Protein AF-A0A699QSN9-F1 (afdb_monomer)

Mean predicted aligned error: 11.36 Å

Organism: Tanacetum cinerariifolium (NCBI:txid118510)

Structure (mmCIF, N/CA/C/O backbone):
data_AF-A0A699QSN9-F1
#
_entry.id   AF-A0A699QSN9-F1
#
loop_
_atom_site.group_PDB
_atom_site.id
_atom_site.type_symbol
_atom_site.label_atom_id
_atom_site.label_alt_id
_atom_site.label_comp_id
_atom_site.label_asym_id
_atom_site.label_entity_id
_atom_site.label_seq_id
_atom_site.pdbx_PDB_ins_code
_atom_site.Cartn_x
_atom_site.Cartn_y
_atom_site.Cartn_z
_atom_site.occupancy
_atom_site.B_iso_or_equiv
_atom_site.auth_seq_id
_atom_site.auth_comp_id
_atom_site.auth_asym_id
_atom_site.auth_atom_id
_atom_site.pdbx_PDB_model_num
ATOM 1 N N . MET A 1 1 ? 20.702 21.552 -74.203 1.00 46.38 1 MET A N 1
ATOM 2 C CA . MET A 1 1 ? 21.594 21.763 -73.046 1.00 46.38 1 MET A CA 1
ATOM 3 C C . MET A 1 1 ? 22.185 20.408 -72.707 1.00 46.38 1 MET A C 1
ATOM 5 O O . MET A 1 1 ? 21.515 19.587 -72.098 1.00 46.38 1 MET A O 1
ATOM 9 N N . THR A 1 2 ? 23.355 20.118 -73.265 1.00 42.03 2 THR A N 1
ATOM 10 C CA . THR A 1 2 ? 24.015 18.812 -73.174 1.00 42.03 2 THR A CA 1
ATOM 11 C C . THR A 1 2 ? 24.926 18.874 -71.957 1.00 42.03 2 THR A C 1
ATOM 13 O O . THR A 1 2 ? 25.873 19.653 -71.955 1.00 42.03 2 THR A O 1
ATOM 16 N N . ILE A 1 3 ? 24.590 18.158 -70.886 1.00 55.53 3 ILE A N 1
ATOM 17 C CA . ILE A 1 3 ? 25.423 18.142 -69.681 1.00 55.53 3 ILE A CA 1
ATOM 18 C C . ILE A 1 3 ? 26.616 17.242 -70.003 1.00 55.53 3 ILE A C 1
ATOM 20 O O . ILE A 1 3 ? 26.459 16.027 -70.1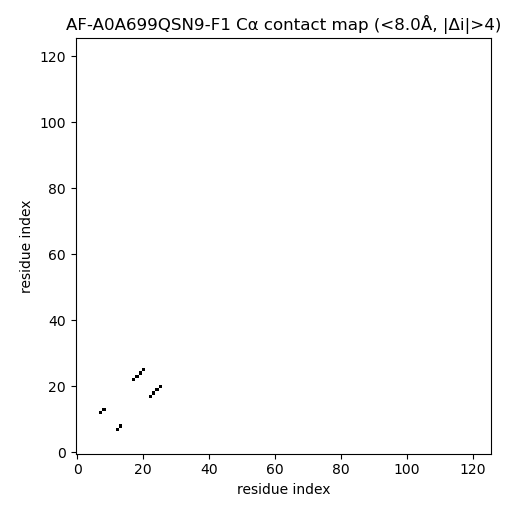15 1.00 55.53 3 ILE A O 1
ATOM 24 N N . GLU A 1 4 ? 27.783 17.843 -70.238 1.00 59.47 4 GLU A N 1
ATOM 25 C CA . GLU A 1 4 ? 29.042 17.113 -70.385 1.00 59.47 4 GLU A CA 1
ATOM 26 C C . GLU A 1 4 ? 29.222 16.201 -69.169 1.00 59.47 4 GLU A C 1
ATOM 28 O O . GLU A 1 4 ? 29.081 16.642 -68.032 1.00 59.47 4 GLU A O 1
ATOM 33 N N . THR A 1 5 ? 29.518 14.920 -69.363 1.00 62.75 5 THR A N 1
ATOM 34 C CA . THR A 1 5 ? 29.818 14.021 -68.246 1.00 62.75 5 THR A CA 1
ATOM 35 C C . THR A 1 5 ? 31.196 14.379 -67.706 1.00 62.75 5 THR A C 1
ATOM 37 O O . THR A 1 5 ? 32.216 14.015 -68.291 1.00 62.75 5 THR A O 1
ATOM 40 N N . HIS A 1 6 ? 31.222 15.160 -66.628 1.00 61.53 6 HIS A N 1
ATOM 41 C CA . HIS A 1 6 ? 32.450 15.646 -66.012 1.00 61.53 6 HIS A CA 1
ATOM 42 C C . HIS A 1 6 ? 33.319 14.457 -65.578 1.00 61.53 6 HIS A C 1
ATOM 44 O O . HIS A 1 6 ? 32.825 13.441 -65.089 1.00 61.53 6 HIS A O 1
ATOM 50 N N . ASN A 1 7 ? 34.621 14.582 -65.815 1.00 67.50 7 ASN A N 1
ATOM 51 C CA . ASN A 1 7 ? 35.611 13.522 -65.685 1.00 67.50 7 ASN A CA 1
ATOM 52 C C . ASN A 1 7 ? 35.629 12.965 -64.243 1.00 67.50 7 ASN A C 1
ATOM 54 O O . ASN A 1 7 ? 36.072 13.647 -63.316 1.00 67.50 7 ASN A O 1
ATOM 58 N N . TRP A 1 8 ? 35.158 11.729 -64.042 1.00 70.06 8 TRP A N 1
ATOM 59 C CA . TRP A 1 8 ? 35.133 11.046 -62.733 1.00 70.06 8 TRP A CA 1
ATOM 60 C C . TRP A 1 8 ? 36.534 10.866 -62.119 1.00 70.06 8 TRP A C 1
ATOM 62 O O . TRP A 1 8 ? 36.666 10.625 -60.924 1.00 70.06 8 TRP A O 1
ATOM 72 N N . ALA A 1 9 ? 37.591 11.040 -62.918 1.00 72.69 9 ALA A N 1
ATOM 73 C CA . ALA A 1 9 ? 38.982 11.082 -62.471 1.00 72.69 9 ALA A CA 1
ATOM 74 C C . ALA A 1 9 ? 39.462 12.484 -62.038 1.00 72.69 9 ALA A C 1
ATOM 76 O O . ALA A 1 9 ? 40.650 12.671 -61.781 1.00 72.69 9 ALA A O 1
ATOM 77 N N . SER A 1 10 ? 38.582 13.491 -61.989 1.00 83.88 10 SER A N 1
ATOM 78 C CA . SER A 1 10 ? 38.964 14.832 -61.542 1.00 83.88 10 SER A CA 1
ATOM 7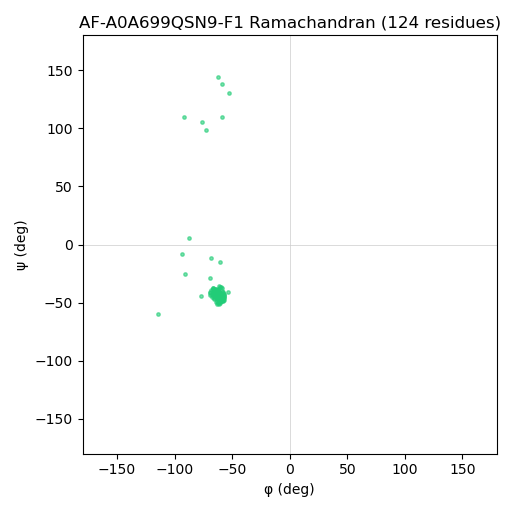9 C C . SER A 1 10 ? 39.434 14.820 -60.086 1.00 83.88 10 SER A C 1
ATOM 81 O O . SER A 1 10 ? 38.893 14.111 -59.236 1.00 83.88 10 SER A O 1
ATOM 83 N N . PHE A 1 11 ? 40.426 15.658 -59.791 1.00 86.00 11 PHE A N 1
ATOM 84 C CA . PHE A 1 11 ? 40.987 15.812 -58.449 1.00 86.00 11 PHE A CA 1
ATOM 85 C C . PHE A 1 11 ? 39.908 16.121 -57.394 1.00 86.00 11 PHE A C 1
ATOM 87 O O . PHE A 1 11 ? 39.889 15.514 -56.328 1.00 86.00 11 PHE A O 1
ATOM 94 N N . ALA A 1 12 ? 38.940 16.982 -57.729 1.00 85.75 12 ALA A N 1
ATOM 95 C CA . ALA A 1 12 ? 37.828 17.322 -56.841 1.00 85.75 12 ALA A CA 1
ATOM 96 C C . ALA A 1 12 ? 36.962 16.104 -56.462 1.00 85.75 12 ALA A C 1
ATOM 98 O O . ALA A 1 12 ? 36.514 15.997 -55.322 1.00 85.75 12 ALA A O 1
ATOM 99 N N . HIS A 1 13 ? 36.747 15.166 -57.393 1.00 85.62 13 HIS A N 1
ATOM 100 C CA . HIS A 1 13 ? 35.993 13.944 -57.115 1.00 85.62 13 HIS A CA 1
ATOM 101 C C . HIS A 1 13 ? 36.757 13.001 -56.174 1.00 85.62 13 HIS A C 1
ATOM 103 O O . HIS A 1 13 ? 36.170 12.441 -55.247 1.00 85.62 13 HIS A O 1
ATOM 109 N N . GLN A 1 14 ? 38.070 12.856 -56.379 1.00 87.75 14 GLN A N 1
ATOM 110 C CA . GLN A 1 14 ? 38.922 12.014 -55.535 1.00 87.75 14 GLN A CA 1
ATOM 111 C C . GLN A 1 14 ? 39.023 12.551 -54.102 1.00 87.75 14 GLN A C 1
ATOM 113 O O . GLN A 1 14 ? 38.861 11.776 -53.159 1.00 87.75 14 GLN A O 1
ATOM 118 N N . GLU A 1 15 ? 39.202 13.864 -53.935 1.00 92.00 15 GLU A N 1
ATOM 119 C CA . GLU A 1 15 ? 39.238 14.508 -52.615 1.00 92.00 15 GLU A CA 1
ATOM 120 C C . GLU A 1 15 ? 37.901 14.378 -51.878 1.00 92.00 15 GLU A C 1
ATOM 122 O O . GLU A 1 15 ? 37.871 14.016 -50.703 1.00 92.00 15 GLU A O 1
ATOM 127 N N . PHE A 1 16 ? 36.772 14.570 -52.569 1.00 90.94 16 PHE A N 1
ATOM 128 C CA . PHE A 1 16 ? 35.461 14.355 -51.958 1.00 90.94 16 PHE A CA 1
ATOM 129 C C . PHE A 1 16 ? 35.277 12.905 -51.495 1.00 90.94 16 PHE A C 1
ATOM 131 O O . PHE A 1 16 ? 34.854 12.651 -50.367 1.00 90.94 16 PHE A O 1
ATOM 138 N N . HIS A 1 17 ? 35.626 11.937 -52.344 1.00 90.06 17 HIS A N 1
ATOM 139 C CA . HIS A 1 17 ? 35.544 10.525 -51.987 1.00 90.06 17 HIS A CA 1
ATOM 140 C C . HIS A 1 17 ? 36.458 10.173 -50.799 1.00 90.06 17 HIS A C 1
ATOM 142 O O . HIS A 1 17 ? 36.072 9.364 -49.951 1.00 90.06 17 HIS A O 1
ATOM 148 N N . LYS A 1 18 ? 37.636 10.801 -50.704 1.00 94.19 18 LYS A N 1
ATOM 149 C CA . LYS A 1 18 ? 38.545 10.669 -49.562 1.00 94.19 18 LYS A CA 1
ATOM 150 C C . LYS A 1 18 ? 37.908 11.190 -48.272 1.00 94.19 18 LYS A C 1
ATOM 152 O O . LYS A 1 18 ? 37.828 10.427 -47.318 1.00 94.19 18 LYS A O 1
ATOM 157 N N . ILE A 1 19 ? 37.356 12.406 -48.268 1.00 95.38 19 ILE A N 1
ATOM 158 C CA . ILE A 1 19 ? 36.647 12.985 -47.107 1.00 95.38 19 ILE A CA 1
ATOM 159 C C . ILE A 1 19 ? 35.484 12.083 -46.672 1.00 95.38 19 ILE A C 1
ATOM 161 O O . ILE A 1 19 ? 35.322 11.770 -45.492 1.00 95.38 19 ILE A O 1
ATOM 165 N N . VAL A 1 20 ? 34.682 11.600 -47.625 1.00 95.69 20 VAL A N 1
ATOM 166 C CA . VAL A 1 20 ? 33.556 10.708 -47.313 1.00 95.69 20 VAL A CA 1
ATOM 167 C C . VAL A 1 20 ? 34.032 9.420 -46.637 1.00 95.69 20 VAL A C 1
ATOM 169 O O . VAL A 1 20 ? 33.423 8.972 -45.663 1.00 95.69 20 VAL A O 1
ATOM 172 N N . ARG A 1 21 ? 35.114 8.822 -47.138 1.00 95.88 21 ARG A N 1
ATOM 173 C CA . ARG A 1 21 ? 35.633 7.542 -46.648 1.00 95.88 21 ARG A CA 1
ATOM 174 C C . ARG A 1 21 ? 36.398 7.672 -45.334 1.00 95.88 21 ARG A C 1
ATOM 176 O O . ARG A 1 21 ? 36.232 6.823 -44.463 1.00 95.88 21 ARG A O 1
ATOM 183 N N . GLU A 1 22 ? 37.255 8.676 -45.224 1.00 95.81 22 GLU A N 1
ATOM 184 C CA . GLU A 1 22 ? 38.212 8.821 -44.125 1.00 95.81 22 GLU A CA 1
ATOM 185 C C . GLU A 1 22 ? 37.644 9.629 -42.955 1.00 95.81 22 GLU A C 1
ATOM 187 O O . GLU A 1 22 ? 38.052 9.400 -41.820 1.00 95.81 22 GLU A O 1
ATOM 192 N N . GLU A 1 23 ? 36.670 10.513 -43.192 1.00 95.94 23 GLU A N 1
ATOM 193 C CA . GLU A 1 23 ? 36.098 11.370 -42.146 1.00 95.94 23 GLU A CA 1
ATOM 194 C C . GLU A 1 23 ? 34.630 11.033 -41.876 1.00 95.94 23 GLU A C 1
ATOM 196 O O . GLU A 1 23 ? 34.277 10.623 -40.766 1.00 95.94 23 GLU A O 1
ATOM 201 N N . ASN A 1 24 ? 33.761 11.136 -42.888 1.00 97.44 24 ASN A N 1
ATOM 202 C CA . ASN A 1 24 ? 32.317 11.008 -42.666 1.00 97.44 24 ASN A CA 1
ATOM 203 C C . ASN A 1 24 ? 31.919 9.598 -42.215 1.00 97.44 24 ASN A C 1
ATOM 205 O O . ASN A 1 24 ? 31.128 9.451 -41.282 1.00 97.44 24 ASN A O 1
ATOM 209 N N . PHE A 1 25 ? 32.459 8.552 -42.847 1.00 97.75 25 PHE A N 1
ATOM 210 C CA . PHE A 1 25 ? 32.096 7.175 -42.509 1.00 97.75 25 PHE A CA 1
ATOM 211 C C . PHE A 1 25 ? 32.508 6.786 -41.071 1.00 97.75 25 PHE A C 1
ATOM 213 O O . PHE A 1 25 ? 31.657 6.281 -40.331 1.00 97.75 25 PHE A O 1
ATOM 220 N N . PRO A 1 26 ? 33.737 7.080 -40.596 1.00 98.06 26 PRO A N 1
ATOM 221 C CA . PRO A 1 26 ? 34.089 6.897 -39.188 1.00 98.06 26 PRO A CA 1
ATOM 222 C C . PRO A 1 26 ? 33.216 7.693 -38.213 1.00 98.06 26 PRO A C 1
ATOM 224 O O . PRO A 1 26 ? 32.835 7.149 -37.175 1.00 98.06 26 PRO A O 1
ATOM 227 N N . ILE A 1 27 ? 32.855 8.941 -38.541 1.00 97.81 27 ILE A N 1
ATOM 228 C CA . ILE A 1 27 ? 31.967 9.759 -37.698 1.00 97.81 27 ILE A CA 1
ATOM 229 C C . ILE A 1 27 ? 30.597 9.093 -37.560 1.00 97.81 27 ILE A C 1
ATOM 231 O O . ILE A 1 27 ? 30.103 8.943 -36.442 1.00 97.81 27 ILE A O 1
ATOM 235 N N . VAL A 1 28 ? 29.998 8.647 -38.668 1.00 98.12 28 VAL A N 1
ATOM 236 C CA . VAL A 1 28 ? 28.701 7.952 -38.652 1.00 98.12 28 VAL A CA 1
ATOM 237 C C . VAL A 1 28 ? 28.767 6.693 -37.788 1.00 98.12 28 VAL A C 1
ATOM 239 O O . VAL A 1 28 ? 27.901 6.498 -36.939 1.00 98.12 28 VAL A O 1
ATOM 242 N N . ASN A 1 29 ? 29.822 5.886 -37.923 1.00 97.25 29 ASN A N 1
ATOM 243 C CA . ASN A 1 29 ? 29.995 4.679 -37.109 1.00 97.25 29 ASN A CA 1
ATOM 244 C C . ASN A 1 29 ? 30.178 4.999 -35.618 1.00 97.25 29 ASN A C 1
ATOM 246 O O . ASN A 1 29 ? 29.640 4.301 -34.758 1.00 97.25 29 ASN A O 1
ATOM 250 N N . GLN A 1 30 ? 30.909 6.069 -35.287 1.00 98.19 30 GLN A N 1
ATOM 251 C CA . GLN A 1 30 ? 31.062 6.510 -33.902 1.00 98.19 30 GLN A CA 1
ATOM 252 C C . GLN A 1 30 ? 29.729 6.989 -33.315 1.00 98.19 30 GLN A C 1
ATOM 254 O O . GLN A 1 30 ? 29.419 6.685 -32.160 1.00 98.19 30 GLN A O 1
ATOM 259 N N . VAL A 1 31 ? 28.945 7.746 -34.088 1.00 98.31 31 VAL A N 1
ATOM 260 C CA . VAL A 1 31 ? 27.612 8.201 -33.680 1.00 98.31 31 VAL A CA 1
ATOM 261 C C . VAL A 1 31 ? 26.684 7.007 -33.473 1.00 98.31 31 VAL A C 1
ATOM 263 O O . VAL A 1 31 ? 26.041 6.945 -32.427 1.00 98.31 31 VAL A O 1
ATOM 266 N N . ASP A 1 32 ? 26.665 6.036 -34.388 1.00 98.50 32 ASP A N 1
ATOM 267 C CA . ASP A 1 32 ? 25.866 4.816 -34.232 1.00 98.50 32 ASP A CA 1
ATOM 268 C C . ASP A 1 32 ? 26.244 4.065 -32.948 1.00 98.50 32 ASP A C 1
ATOM 270 O O . ASP A 1 32 ? 25.381 3.808 -32.109 1.00 98.50 32 ASP A O 1
ATOM 274 N N . ALA A 1 33 ? 27.538 3.841 -32.697 1.00 98.38 33 ALA A N 1
ATOM 275 C CA . ALA A 1 33 ? 27.996 3.193 -31.468 1.00 98.38 33 ALA A CA 1
ATOM 276 C C . ALA A 1 33 ? 27.542 3.939 -30.196 1.00 98.38 33 ALA A C 1
ATOM 278 O O . ALA A 1 33 ? 27.115 3.318 -29.217 1.00 98.38 33 ALA A O 1
ATOM 279 N N . ARG A 1 34 ? 27.583 5.280 -30.203 1.00 98.44 34 ARG A N 1
ATOM 280 C CA . ARG A 1 34 ? 27.084 6.103 -29.086 1.00 98.44 34 ARG A CA 1
ATOM 281 C C . ARG A 1 34 ? 25.573 5.954 -28.903 1.00 98.44 34 ARG A C 1
ATOM 283 O O . ARG A 1 34 ? 25.120 5.828 -27.765 1.00 98.44 34 ARG A O 1
ATOM 290 N N . VAL A 1 35 ? 24.808 5.930 -29.994 1.00 98.44 35 VAL A N 1
ATOM 291 C CA . VAL A 1 35 ? 23.353 5.721 -29.969 1.00 98.44 35 VAL A CA 1
ATOM 292 C C . VAL A 1 35 ? 23.013 4.334 -29.424 1.00 98.44 35 VAL A C 1
ATOM 294 O O . VAL A 1 35 ? 22.144 4.223 -28.556 1.00 98.44 35 VAL A O 1
ATOM 297 N N . GLN A 1 36 ? 23.724 3.285 -29.846 1.00 98.44 36 GLN A N 1
ATOM 298 C CA . GLN A 1 36 ? 23.510 1.933 -29.322 1.00 98.44 36 GLN A CA 1
ATOM 299 C C . GLN A 1 36 ? 23.818 1.844 -27.821 1.00 98.44 36 GLN A C 1
ATOM 301 O O . GLN A 1 36 ? 23.038 1.261 -27.066 1.00 98.44 36 GLN A O 1
ATOM 306 N N . ASN A 1 37 ? 24.902 2.473 -27.354 1.00 98.31 37 ASN A N 1
ATOM 307 C CA . ASN A 1 37 ? 25.225 2.510 -25.926 1.00 98.31 37 ASN A CA 1
ATOM 308 C C . ASN A 1 37 ? 24.161 3.262 -25.108 1.00 98.31 37 ASN A C 1
ATOM 310 O O . ASN A 1 37 ? 23.744 2.780 -24.055 1.00 98.31 37 ASN A O 1
ATOM 314 N N . PHE A 1 38 ? 23.678 4.409 -25.600 1.00 98.38 38 PHE A N 1
ATOM 315 C CA . PHE A 1 38 ? 22.583 5.141 -24.956 1.00 98.38 38 PHE A CA 1
ATOM 316 C C . PHE A 1 38 ? 21.322 4.278 -24.852 1.00 98.38 38 PHE A C 1
ATOM 318 O O . PHE A 1 38 ? 20.740 4.165 -23.776 1.00 98.38 38 PHE A O 1
ATOM 325 N N . LYS A 1 39 ? 20.938 3.618 -25.949 1.00 98.50 39 LYS A N 1
ATOM 326 C CA . LYS A 1 39 ? 19.779 2.722 -25.994 1.00 98.50 39 LYS A CA 1
ATOM 327 C C . LYS A 1 39 ? 19.896 1.599 -24.961 1.00 98.50 39 LYS A C 1
ATOM 329 O O . LYS A 1 39 ? 18.935 1.326 -24.246 1.00 98.50 39 LYS A O 1
ATOM 334 N N . LEU A 1 40 ? 21.073 0.985 -24.837 1.00 98.31 40 LEU A N 1
ATOM 335 C CA . LEU A 1 40 ? 21.322 -0.062 -23.846 1.00 98.31 40 LEU A CA 1
ATOM 336 C C . LEU A 1 40 ? 21.180 0.455 -22.405 1.00 98.31 40 LEU A C 1
ATOM 338 O O . LEU A 1 40 ? 20.485 -0.166 -21.601 1.00 98.31 40 LEU A O 1
ATOM 342 N N . GLN A 1 41 ? 21.802 1.593 -22.082 1.00 98.56 41 GLN A N 1
ATOM 343 C CA . GLN A 1 41 ? 21.704 2.193 -20.745 1.00 98.56 41 GLN A CA 1
ATOM 344 C C . GLN A 1 41 ? 20.267 2.603 -20.416 1.00 98.56 41 GLN A C 1
ATOM 346 O O . GLN A 1 41 ? 19.776 2.319 -19.326 1.00 98.56 41 GLN A O 1
ATOM 351 N N . PHE A 1 42 ? 19.561 3.194 -21.379 1.00 98.25 42 PHE A N 1
ATOM 352 C CA . PHE A 1 42 ? 18.164 3.574 -21.223 1.00 98.25 42 PHE A CA 1
ATOM 353 C C . PHE A 1 42 ? 17.282 2.369 -20.879 1.00 98.25 42 PHE A C 1
ATOM 355 O O . PHE A 1 42 ? 16.480 2.434 -19.946 1.00 98.25 42 PHE A O 1
ATOM 362 N N . PHE A 1 43 ? 17.449 1.244 -21.580 1.00 98.44 43 PHE A N 1
ATOM 363 C CA . PHE A 1 43 ? 16.688 0.033 -21.2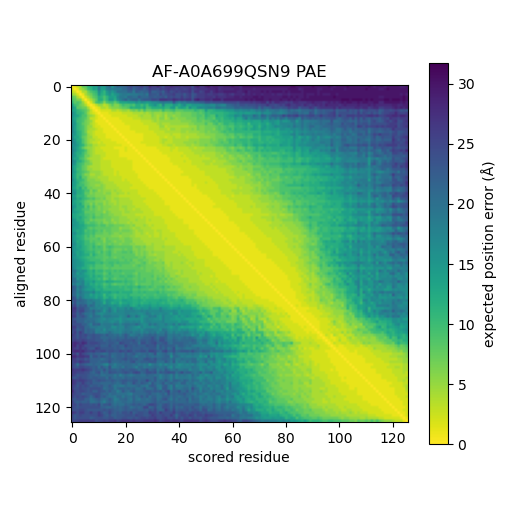72 1.00 98.44 43 PHE A CA 1
ATOM 364 C C . PHE A 1 43 ? 17.045 -0.562 -19.915 1.00 98.44 43 PHE A C 1
ATOM 366 O O . PHE A 1 43 ? 16.151 -1.030 -19.211 1.00 98.44 43 PHE A O 1
ATOM 373 N N . LYS A 1 44 ? 18.320 -0.513 -19.521 1.00 98.50 44 LYS A N 1
ATOM 374 C CA . LYS A 1 44 ? 18.760 -0.962 -18.198 1.00 98.50 44 LYS A CA 1
ATOM 375 C C . LYS A 1 44 ? 18.087 -0.158 -17.082 1.00 98.50 44 LYS A C 1
ATOM 377 O O . LYS A 1 44 ? 17.527 -0.752 -16.162 1.00 98.50 44 LYS A O 1
ATOM 382 N N . GLU A 1 45 ? 18.098 1.168 -17.183 1.00 98.56 45 GLU A N 1
ATOM 383 C CA . GLU A 1 45 ? 17.449 2.041 -16.198 1.00 98.56 45 GLU A CA 1
ATOM 384 C C . GLU A 1 45 ? 15.924 1.891 -16.220 1.00 98.56 45 GLU A C 1
ATOM 386 O O . GLU A 1 45 ? 15.298 1.823 -15.167 1.00 98.56 45 GLU A O 1
ATOM 391 N N . THR A 1 46 ? 15.318 1.734 -17.401 1.00 98.19 46 THR A N 1
ATOM 392 C CA . THR A 1 46 ? 13.874 1.479 -17.527 1.00 98.19 46 THR A CA 1
ATOM 393 C C . THR A 1 46 ? 13.481 0.166 -16.849 1.00 98.19 46 THR A C 1
ATOM 395 O O . THR A 1 46 ? 12.493 0.120 -16.120 1.00 98.19 46 THR A O 1
ATOM 398 N N . ALA A 1 47 ? 14.258 -0.904 -17.040 1.00 98.56 47 ALA A N 1
ATOM 399 C CA . ALA A 1 47 ? 13.998 -2.190 -16.400 1.00 98.56 47 ALA A CA 1
ATOM 400 C C . ALA A 1 47 ? 14.095 -2.097 -14.870 1.00 98.56 47 ALA A C 1
ATOM 402 O O . ALA A 1 47 ? 13.234 -2.632 -14.169 1.00 98.56 47 ALA A O 1
ATOM 403 N N . LYS A 1 48 ? 15.100 -1.376 -14.353 1.00 98.69 48 LYS A N 1
ATOM 404 C CA . LYS A 1 48 ? 15.234 -1.101 -12.919 1.00 98.69 48 LYS A CA 1
ATOM 405 C C . LYS A 1 48 ? 14.037 -0.305 -12.391 1.00 98.69 48 LYS A C 1
ATOM 407 O O . LYS A 1 48 ? 13.403 -0.739 -11.436 1.00 98.69 48 LYS A O 1
ATOM 412 N N . PHE A 1 49 ? 13.672 0.788 -13.062 1.00 98.50 49 PHE A N 1
ATOM 413 C CA . PHE A 1 49 ? 12.527 1.626 -12.703 1.00 98.50 49 PHE A CA 1
ATOM 414 C C . PHE A 1 49 ? 11.212 0.834 -12.653 1.00 98.50 49 PHE A C 1
ATOM 416 O O . PHE A 1 49 ? 10.458 0.945 -11.689 1.00 98.50 49 PHE A O 1
ATOM 423 N N . VAL A 1 50 ? 10.946 -0.007 -13.659 1.00 98.69 50 VAL A N 1
ATOM 424 C CA . VAL A 1 50 ? 9.756 -0.874 -13.687 1.00 98.69 50 VAL A CA 1
ATOM 425 C C . VAL A 1 50 ? 9.766 -1.863 -12.516 1.00 98.69 50 VAL A C 1
ATOM 427 O O . VAL A 1 50 ? 8.719 -2.112 -11.915 1.00 98.69 50 VAL A O 1
ATOM 430 N N . GLY A 1 51 ? 10.935 -2.408 -12.170 1.00 98.56 51 GLY A N 1
ATOM 431 C CA . GLY A 1 51 ? 11.108 -3.275 -11.005 1.00 98.56 51 GLY A CA 1
ATOM 432 C C . GLY A 1 51 ? 10.794 -2.562 -9.688 1.00 98.56 51 GLY A C 1
ATOM 433 O O . GLY A 1 51 ? 9.977 -3.051 -8.906 1.00 98.56 51 GLY A O 1
ATOM 434 N N . ASP A 1 52 ? 11.383 -1.386 -9.479 1.00 98.69 52 ASP A N 1
ATOM 435 C CA . ASP A 1 52 ? 11.188 -0.574 -8.275 1.00 98.69 52 ASP A CA 1
ATOM 436 C C . ASP A 1 52 ? 9.718 -0.145 -8.128 1.00 98.69 52 ASP A C 1
ATOM 438 O O . ASP A 1 52 ? 9.122 -0.300 -7.060 1.00 98.69 52 ASP A O 1
ATOM 442 N N . PHE A 1 53 ? 9.086 0.302 -9.218 1.00 98.50 53 PHE A N 1
ATOM 443 C CA . PHE A 1 53 ? 7.674 0.692 -9.217 1.00 98.50 53 PHE A CA 1
ATOM 444 C C . PHE A 1 53 ? 6.745 -0.483 -8.887 1.00 98.50 53 PHE A C 1
ATOM 446 O O . PHE A 1 53 ? 5.782 -0.327 -8.136 1.00 98.50 53 PHE A O 1
ATOM 453 N N . LYS A 1 54 ? 7.041 -1.684 -9.400 1.00 98.62 54 LYS A N 1
ATOM 454 C CA . LYS A 1 54 ? 6.278 -2.894 -9.070 1.00 98.62 54 LYS A CA 1
ATOM 455 C C . LYS A 1 54 ? 6.382 -3.236 -7.582 1.00 98.62 54 LYS A C 1
ATOM 457 O O . LYS A 1 54 ? 5.372 -3.585 -6.970 1.00 98.62 54 LYS A O 1
ATOM 462 N N . SER A 1 55 ? 7.574 -3.123 -6.998 1.00 98.56 55 SER A N 1
ATOM 463 C CA . SER A 1 55 ? 7.768 -3.315 -5.555 1.00 98.56 55 SER A CA 1
ATOM 464 C C . SER A 1 55 ? 6.980 -2.289 -4.742 1.00 98.56 55 SER A C 1
ATOM 466 O O . SER A 1 55 ? 6.256 -2.677 -3.826 1.00 98.56 55 SER A O 1
ATOM 468 N N . LEU A 1 56 ? 7.026 -1.011 -5.131 1.00 98.69 56 LEU A N 1
ATOM 469 C CA . LEU A 1 56 ? 6.270 0.057 -4.476 1.00 98.69 56 LEU A CA 1
ATOM 470 C C . LEU A 1 56 ? 4.752 -0.174 -4.550 1.00 98.69 56 LEU A C 1
ATOM 472 O O . LEU A 1 56 ? 4.046 0.004 -3.559 1.00 98.69 56 LEU A O 1
ATOM 476 N N . ALA A 1 57 ? 4.239 -0.619 -5.699 1.00 98.50 57 ALA A N 1
ATOM 477 C CA . ALA A 1 57 ? 2.824 -0.949 -5.851 1.00 98.50 57 ALA A CA 1
ATOM 478 C C . ALA A 1 57 ? 2.396 -2.084 -4.902 1.00 98.50 57 ALA A C 1
ATOM 480 O O . ALA A 1 57 ? 1.346 -1.994 -4.263 1.00 98.50 57 ALA A O 1
ATOM 481 N N . ASN A 1 58 ? 3.221 -3.125 -4.753 1.00 98.25 58 ASN A N 1
ATOM 482 C CA . ASN A 1 58 ? 2.949 -4.219 -3.818 1.00 98.25 58 ASN A CA 1
ATOM 483 C C . ASN A 1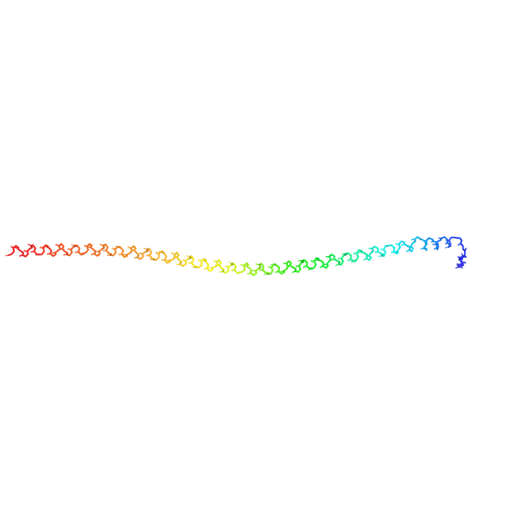 58 ? 2.968 -3.745 -2.357 1.00 98.25 58 ASN A C 1
ATOM 485 O O . ASN A 1 58 ? 2.109 -4.140 -1.567 1.00 98.25 58 ASN A O 1
ATOM 489 N N . GLU A 1 59 ? 3.918 -2.880 -1.998 1.00 98.69 59 GLU A N 1
ATOM 490 C CA . GLU A 1 59 ? 3.999 -2.283 -0.663 1.00 98.69 59 GLU A CA 1
ATOM 491 C C . GLU A 1 59 ? 2.776 -1.411 -0.350 1.00 98.69 59 GLU A C 1
ATOM 493 O O . GLU A 1 59 ? 2.212 -1.507 0.745 1.00 98.69 59 GLU A O 1
ATOM 498 N N . ALA A 1 60 ? 2.312 -0.614 -1.315 1.00 98.62 60 ALA A N 1
ATOM 499 C CA . ALA A 1 60 ? 1.105 0.193 -1.176 1.00 98.62 60 ALA A CA 1
ATOM 500 C C . ALA A 1 60 ? -0.140 -0.684 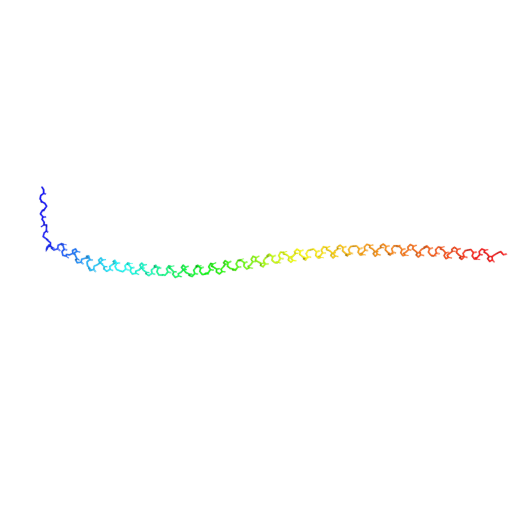-0.955 1.00 98.62 60 ALA A C 1
ATOM 502 O O . ALA A 1 60 ? -0.941 -0.404 -0.061 1.00 98.62 60 ALA A O 1
ATOM 503 N N . VAL A 1 61 ? -0.279 -1.786 -1.701 1.00 98.56 61 VAL A N 1
ATOM 504 C CA . VAL A 1 61 ? -1.378 -2.752 -1.520 1.00 98.56 61 VAL A CA 1
ATOM 505 C C . VAL A 1 61 ? -1.326 -3.402 -0.133 1.00 98.56 61 VAL A C 1
ATOM 507 O O . VAL A 1 61 ? -2.348 -3.471 0.554 1.00 98.56 61 VAL A O 1
ATOM 510 N N . ALA A 1 62 ? -0.147 -3.838 0.316 1.00 98.56 62 ALA A N 1
ATOM 511 C CA . ALA A 1 62 ? 0.023 -4.416 1.647 1.00 98.56 62 ALA A CA 1
ATOM 512 C C . ALA A 1 62 ? -0.281 -3.398 2.761 1.00 98.56 62 ALA A C 1
ATOM 514 O O . ALA A 1 62 ? -0.915 -3.735 3.763 1.00 98.56 62 ALA A O 1
ATOM 515 N N . SER A 1 63 ? 0.130 -2.143 2.580 1.00 98.62 63 SER A N 1
ATOM 516 C CA . SER A 1 63 ? -0.140 -1.056 3.525 1.00 98.62 63 SER A CA 1
ATOM 517 C C . SER A 1 63 ? -1.627 -0.716 3.597 1.00 98.62 63 SER A C 1
ATOM 519 O O . SER A 1 63 ? -2.157 -0.536 4.691 1.00 98.62 63 SER A O 1
ATOM 521 N N . LEU A 1 64 ? -2.334 -0.726 2.462 1.00 98.62 64 LEU A N 1
ATOM 522 C CA . LEU A 1 64 ? -3.786 -0.551 2.424 1.00 98.62 64 LEU A CA 1
ATOM 523 C C . LEU A 1 64 ? -4.512 -1.645 3.220 1.00 98.62 64 LEU A C 1
ATOM 525 O O . LEU A 1 64 ? -5.454 -1.350 3.953 1.00 98.62 64 LEU A O 1
ATOM 529 N N . ALA A 1 65 ? -4.069 -2.901 3.112 1.00 98.44 65 ALA A N 1
ATOM 530 C CA . ALA A 1 65 ? -4.636 -3.997 3.897 1.00 98.44 65 ALA A CA 1
ATOM 531 C C . ALA A 1 65 ? -4.416 -3.796 5.409 1.00 98.44 65 ALA A C 1
ATOM 533 O O . ALA A 1 65 ? -5.345 -3.991 6.192 1.00 98.44 65 ALA A O 1
ATOM 534 N N . LYS A 1 66 ? -3.221 -3.343 5.817 1.00 98.56 66 LYS A N 1
ATOM 535 C CA . LYS A 1 66 ? -2.923 -3.006 7.221 1.00 98.56 66 LYS A CA 1
ATOM 536 C C . LYS A 1 66 ? -3.800 -1.866 7.737 1.00 98.56 66 LYS A C 1
ATOM 538 O O . LYS A 1 66 ? -4.314 -1.968 8.845 1.00 98.56 66 LYS A O 1
ATOM 543 N N . TYR A 1 67 ? -3.998 -0.815 6.938 1.00 98.50 67 TYR A N 1
ATOM 544 C CA . TYR A 1 67 ? -4.857 0.309 7.314 1.00 98.50 67 TYR A CA 1
ATOM 545 C C . TYR A 1 67 ? -6.303 -0.141 7.549 1.00 98.50 67 TYR A C 1
ATOM 547 O O . TYR A 1 67 ? -6.872 0.164 8.590 1.00 98.50 67 TYR A O 1
ATOM 555 N N . LYS A 1 68 ? -6.863 -0.953 6.642 1.00 98.44 68 LYS A N 1
ATOM 556 C CA . LYS A 1 68 ? -8.217 -1.514 6.800 1.00 98.44 68 LYS A CA 1
ATOM 557 C C . LYS A 1 68 ? -8.351 -2.396 8.043 1.00 98.44 68 LYS A C 1
ATOM 559 O O . LYS A 1 68 ? -9.360 -2.338 8.734 1.00 98.44 68 LYS A O 1
ATOM 564 N N . ALA A 1 69 ? -7.340 -3.214 8.340 1.00 98.50 69 ALA A N 1
ATOM 565 C CA . ALA A 1 69 ? -7.339 -4.030 9.554 1.00 98.50 69 ALA A CA 1
ATOM 566 C C . ALA A 1 69 ? -7.303 -3.163 10.824 1.00 98.50 69 ALA A C 1
ATOM 568 O O . ALA A 1 69 ? -8.007 -3.451 11.788 1.00 98.50 69 ALA A O 1
ATOM 569 N N . LEU A 1 70 ? -6.512 -2.086 10.808 1.00 98.62 70 LEU A N 1
ATOM 570 C CA . LEU A 1 70 ? -6.433 -1.139 11.915 1.00 98.62 70 LEU A CA 1
ATOM 571 C C . LEU A 1 70 ? -7.750 -0.376 12.115 1.00 98.62 70 LEU A C 1
ATOM 573 O O . LEU A 1 70 ? -8.172 -0.195 13.251 1.00 98.62 70 LEU A O 1
ATOM 577 N N . GLU A 1 71 ? -8.413 0.032 11.034 1.00 98.56 71 GLU A N 1
ATOM 578 C CA . GLU A 1 71 ? -9.724 0.688 11.076 1.00 98.56 71 GLU A CA 1
ATOM 579 C C . GLU A 1 71 ? -10.776 -0.196 11.768 1.00 98.56 71 GLU A C 1
ATOM 581 O O . GLU A 1 71 ? -11.441 0.254 12.701 1.00 98.56 71 GLU A O 1
ATOM 586 N N . LEU A 1 72 ? -10.847 -1.481 11.395 1.00 98.44 72 LEU A N 1
ATOM 587 C CA . LEU A 1 72 ? -11.748 -2.451 12.031 1.00 98.44 72 LEU A CA 1
ATOM 588 C C . LEU A 1 72 ? -11.431 -2.668 13.517 1.00 98.44 72 LEU A C 1
ATOM 590 O O . LEU A 1 72 ? -12.340 -2.801 14.337 1.00 98.44 72 LEU A O 1
ATOM 594 N N . GLU A 1 73 ? -10.149 -2.704 13.883 1.00 98.50 73 GLU A N 1
ATOM 595 C CA . GLU A 1 73 ? -9.744 -2.858 15.280 1.00 98.50 73 GLU A CA 1
ATOM 596 C C . GLU A 1 73 ? -10.104 -1.621 16.112 1.00 98.50 73 GLU A C 1
ATOM 598 O O . GLU A 1 73 ? -10.595 -1.757 17.233 1.00 98.50 73 GLU A O 1
ATOM 603 N N . ILE A 1 74 ? -9.940 -0.417 15.556 1.00 97.88 74 ILE A N 1
ATOM 604 C CA . ILE A 1 74 ? -10.370 0.829 16.202 1.00 97.88 74 ILE A CA 1
ATOM 605 C C . ILE A 1 74 ? -11.886 0.822 16.417 1.00 97.88 74 ILE A C 1
ATOM 607 O O . ILE A 1 74 ? -12.339 1.120 17.521 1.00 97.88 74 ILE A O 1
ATOM 611 N N . GLU A 1 75 ? -12.680 0.437 15.416 1.00 98.12 75 GLU A N 1
ATOM 612 C CA . GLU A 1 75 ? -14.138 0.337 15.551 1.00 98.12 75 GLU A CA 1
ATOM 613 C C . GLU A 1 75 ? -14.538 -0.659 16.656 1.00 98.12 75 GLU A C 1
ATOM 615 O O . GLU A 1 75 ? -15.380 -0.358 17.512 1.00 98.12 75 GLU A O 1
ATOM 620 N N . ARG A 1 76 ? -13.882 -1.827 16.695 1.00 98.00 76 ARG A N 1
ATOM 621 C CA . ARG A 1 76 ? -14.094 -2.846 17.732 1.00 98.00 76 ARG A CA 1
ATOM 622 C C . ARG A 1 76 ? -13.775 -2.309 19.127 1.00 98.00 76 ARG A C 1
ATOM 624 O O . ARG A 1 76 ? -14.552 -2.539 20.058 1.00 98.00 76 ARG A O 1
ATOM 631 N N . LEU A 1 77 ? -12.655 -1.601 19.276 1.00 97.81 77 LEU A N 1
ATOM 632 C CA . LEU A 1 77 ? -12.235 -1.002 20.542 1.00 97.81 77 LEU A CA 1
ATOM 633 C C . LEU A 1 77 ? -13.196 0.101 20.988 1.00 97.81 77 LEU A C 1
ATOM 635 O O . LEU A 1 77 ? -13.605 0.103 22.146 1.00 97.81 77 LEU A O 1
ATOM 639 N N . LEU A 1 78 ? -13.628 0.979 20.081 1.00 96.94 78 LEU A N 1
ATOM 640 C CA . LEU A 1 78 ? -14.616 2.016 20.385 1.00 96.94 78 LEU A CA 1
ATOM 641 C C . LEU A 1 78 ? -15.929 1.406 20.883 1.00 96.94 78 LEU A C 1
ATOM 643 O O . LEU A 1 78 ? -16.456 1.832 21.910 1.00 96.94 78 LEU A O 1
ATOM 647 N N . LYS A 1 79 ? -16.430 0.357 20.220 1.00 96.19 79 LYS A N 1
ATOM 648 C CA . LYS A 1 79 ? -17.639 -0.350 20.661 1.00 96.19 79 LYS A CA 1
ATOM 649 C C . LYS A 1 79 ? -17.473 -0.974 22.050 1.00 96.19 79 LYS A C 1
ATOM 651 O O . LYS A 1 79 ? -18.406 -0.925 22.856 1.00 96.19 79 LYS A O 1
ATOM 656 N N . ALA A 1 80 ? -16.309 -1.557 22.335 1.00 96.00 80 ALA A N 1
ATOM 657 C CA . ALA A 1 80 ? -16.010 -2.148 23.637 1.00 96.00 80 ALA A CA 1
ATOM 658 C C . ALA A 1 80 ? -15.955 -1.088 24.748 1.00 96.00 80 ALA A C 1
ATOM 660 O O . ALA A 1 80 ? -16.595 -1.273 25.780 1.00 96.00 80 ALA A O 1
ATOM 661 N N . VAL A 1 81 ? -15.271 0.036 24.508 1.00 94.88 81 VAL A N 1
ATOM 662 C CA . VAL A 1 81 ? -15.177 1.160 25.454 1.00 94.88 81 VAL A CA 1
ATOM 663 C C . VAL A 1 81 ? -16.559 1.737 25.750 1.00 94.88 81 VAL A C 1
ATOM 665 O O . VAL A 1 81 ? -16.949 1.804 26.910 1.00 94.88 81 VAL A O 1
ATOM 668 N N . VAL A 1 82 ? -17.355 2.039 24.717 1.00 94.56 82 VAL A N 1
ATOM 669 C CA . VAL A 1 82 ? -18.727 2.547 24.896 1.00 94.56 82 VAL A CA 1
ATOM 670 C C . VAL A 1 82 ? -19.582 1.567 25.706 1.00 94.56 82 VAL A C 1
ATOM 672 O O . VAL A 1 82 ? -20.331 1.977 26.590 1.00 94.56 82 VAL A O 1
ATOM 675 N N . SER A 1 83 ? -19.458 0.262 25.448 1.00 94.75 83 SER A N 1
ATOM 676 C CA . SER A 1 83 ? -20.201 -0.758 26.202 1.00 94.75 83 SER A CA 1
ATOM 677 C C . SER A 1 83 ? -19.768 -0.821 27.671 1.00 94.75 83 SER A C 1
ATOM 679 O O . SER A 1 83 ? -20.613 -0.970 28.554 1.00 94.75 83 SER A O 1
ATOM 681 N N . GLN A 1 84 ? -18.468 -0.692 27.941 1.00 93.88 84 GLN A N 1
ATOM 682 C CA . GLN A 1 84 ? -17.919 -0.678 29.295 1.00 93.88 84 GLN A CA 1
ATOM 683 C C . GLN A 1 84 ? -18.369 0.562 30.078 1.00 93.88 84 GLN A C 1
ATOM 685 O O . GLN A 1 84 ? -18.759 0.436 31.240 1.00 93.88 84 GLN A O 1
ATOM 690 N N . ASP A 1 85 ? -18.385 1.732 29.439 1.00 92.56 85 ASP A N 1
ATOM 691 C CA . ASP A 1 85 ? -18.858 2.977 30.048 1.00 92.56 85 ASP A CA 1
ATOM 692 C C . ASP A 1 85 ? -20.348 2.896 30.399 1.00 92.56 85 ASP A C 1
ATOM 694 O O . ASP A 1 85 ? -20.741 3.224 31.521 1.00 92.56 85 ASP A O 1
ATOM 698 N N . ILE A 1 86 ? -21.177 2.374 29.484 1.00 91.38 86 ILE A N 1
ATOM 699 C CA . ILE A 1 86 ? -22.607 2.141 29.741 1.00 91.38 86 ILE A CA 1
ATOM 700 C C . ILE A 1 86 ? -22.788 1.195 30.934 1.00 91.38 86 ILE A C 1
ATOM 702 O O . ILE A 1 86 ? -23.574 1.488 31.838 1.00 91.38 86 ILE A O 1
ATOM 706 N N . LEU A 1 87 ? -22.049 0.081 30.970 1.00 91.75 87 LEU A N 1
ATOM 707 C CA . LEU A 1 87 ? -22.138 -0.893 32.058 1.00 91.75 87 LEU A CA 1
ATOM 708 C C . LEU A 1 87 ? -21.743 -0.276 33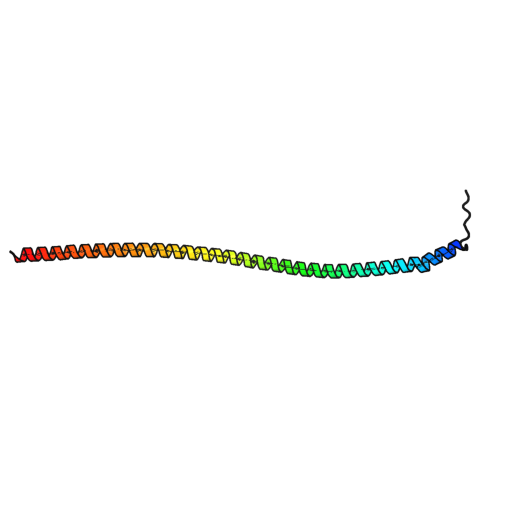.409 1.00 91.75 87 LEU A C 1
ATOM 710 O O . LEU A 1 87 ? -22.415 -0.518 34.411 1.00 91.75 87 LEU A O 1
ATOM 714 N N . SER A 1 88 ? -20.699 0.555 33.429 1.00 93.62 88 SER A N 1
ATOM 715 C CA . SER A 1 88 ? -20.240 1.275 34.622 1.00 93.62 88 SER A CA 1
ATOM 716 C C . SER A 1 88 ? -21.305 2.240 35.155 1.00 93.62 88 SER A C 1
ATOM 718 O O . SER A 1 88 ? -21.620 2.223 36.347 1.00 93.62 88 SER A O 1
ATOM 720 N N . VAL A 1 89 ? -21.927 3.037 34.278 1.00 93.31 89 VAL A N 1
ATOM 721 C CA . VAL A 1 89 ? -22.993 3.980 34.658 1.00 93.31 89 VAL A CA 1
ATOM 722 C C . VAL A 1 89 ? -24.209 3.247 35.228 1.00 93.31 89 VAL A C 1
ATOM 724 O O . VAL A 1 89 ? -24.701 3.623 36.293 1.00 93.31 89 VAL A O 1
ATOM 727 N N . VAL A 1 90 ? -24.669 2.182 34.562 1.00 90.19 90 VAL A N 1
ATOM 728 C CA . VAL A 1 90 ? -25.819 1.380 35.015 1.00 90.19 90 VAL A CA 1
ATOM 729 C C . VAL A 1 90 ? -25.536 0.728 36.368 1.00 90.19 90 VAL A C 1
ATOM 731 O O . VAL A 1 90 ? -26.373 0.791 37.269 1.00 90.19 90 VAL A O 1
ATOM 734 N N . HIS A 1 91 ? -24.348 0.142 36.536 1.00 90.44 91 HIS A N 1
ATOM 735 C CA . HIS A 1 91 ? -23.939 -0.456 37.802 1.00 90.44 91 HIS A CA 1
ATOM 736 C C . HIS A 1 91 ? -23.936 0.580 38.933 1.00 90.44 91 HIS A C 1
ATOM 738 O O . HIS A 1 91 ? -24.538 0.352 39.981 1.00 90.44 91 HIS A O 1
ATOM 744 N N . ASN A 1 92 ? -23.322 1.745 38.713 1.00 91.88 92 ASN A N 1
ATOM 745 C CA . ASN A 1 92 ? -23.250 2.800 39.723 1.00 91.88 92 ASN A CA 1
ATOM 746 C C . ASN A 1 92 ? -24.639 3.325 40.116 1.00 91.88 92 ASN A C 1
ATOM 748 O O . ASN A 1 92 ? -24.902 3.493 41.305 1.00 91.88 92 ASN A O 1
ATOM 752 N N . ALA A 1 93 ? -25.545 3.518 39.153 1.00 91.62 93 ALA A N 1
ATOM 753 C CA . ALA A 1 93 ? -26.926 3.912 39.436 1.00 91.62 93 ALA A CA 1
ATOM 754 C C . ALA A 1 93 ? -27.660 2.853 40.281 1.00 91.62 93 ALA A C 1
ATOM 756 O O . ALA A 1 93 ? -28.252 3.181 41.308 1.00 91.62 93 ALA A O 1
ATOM 757 N N . SER A 1 94 ? -27.538 1.571 39.920 1.00 90.69 94 SER A N 1
ATOM 758 C CA . SER A 1 94 ? -28.147 0.467 40.673 1.00 90.69 94 SER A CA 1
ATOM 759 C C . SER A 1 94 ? -27.610 0.353 42.104 1.00 90.69 94 SER A C 1
ATOM 761 O O . SER A 1 94 ? -28.371 0.038 43.023 1.00 90.69 94 SER A O 1
ATOM 763 N N . VAL A 1 95 ? -26.310 0.581 42.314 1.00 91.75 95 VAL A N 1
ATOM 764 C CA . VAL A 1 95 ? -25.691 0.565 43.650 1.00 91.75 95 VAL A CA 1
ATOM 765 C C . VAL A 1 95 ? -26.239 1.704 44.510 1.00 91.75 95 VAL A C 1
ATOM 767 O O . VAL A 1 95 ? -26.601 1.473 45.667 1.00 91.75 95 VAL A O 1
ATOM 770 N N . VAL A 1 96 ? -26.357 2.910 43.944 1.00 91.94 96 VAL A N 1
ATOM 771 C CA . VAL A 1 96 ? -26.950 4.067 44.632 1.00 91.94 96 VAL A CA 1
ATOM 772 C C . VAL A 1 96 ? -28.402 3.780 45.019 1.00 91.94 96 VAL A C 1
ATOM 774 O O . VAL A 1 96 ? -28.757 3.934 46.189 1.00 91.94 96 VAL A O 1
ATOM 777 N N . ASP A 1 97 ? -29.221 3.284 44.091 1.00 90.56 97 ASP A N 1
ATOM 778 C CA . ASP A 1 97 ? -30.629 2.969 44.358 1.00 90.56 97 ASP A CA 1
ATOM 779 C C . ASP A 1 97 ? -30.786 1.887 45.435 1.00 90.56 97 ASP A C 1
ATOM 781 O O . ASP A 1 97 ? -31.607 2.017 46.348 1.00 90.56 97 ASP A O 1
ATOM 785 N N . THR A 1 98 ? -29.947 0.848 45.394 1.00 93.81 98 THR A N 1
ATOM 786 C CA . THR A 1 98 ? -29.947 -0.222 46.404 1.00 93.81 98 THR A CA 1
ATOM 787 C C . THR A 1 98 ? -29.601 0.321 47.791 1.00 93.81 98 THR A C 1
ATOM 789 O O . THR A 1 98 ? -30.278 -0.004 48.767 1.00 93.81 98 THR A O 1
ATOM 792 N N . SER A 1 99 ? -28.595 1.194 47.888 1.00 94.25 99 SER A N 1
ATOM 793 C CA . SER A 1 99 ? -28.209 1.841 49.148 1.00 94.25 99 SER A CA 1
ATOM 794 C C . SER A 1 99 ? -29.331 2.726 49.711 1.00 94.25 99 SER A C 1
ATOM 796 O O . SER A 1 99 ? -29.626 2.694 50.914 1.00 94.25 99 SER A O 1
ATOM 798 N N . VAL A 1 100 ? -30.026 3.471 48.843 1.00 95.31 100 VAL A N 1
ATOM 799 C CA . VAL A 1 100 ? -31.190 4.282 49.229 1.00 95.31 100 VAL A CA 1
ATOM 800 C C . VAL A 1 100 ? -32.314 3.399 49.773 1.00 95.31 100 VAL A C 1
ATOM 802 O O . VAL A 1 100 ? -32.910 3.727 50.805 1.00 95.31 100 VAL A O 1
ATOM 805 N N . LEU A 1 101 ? -32.605 2.275 49.113 1.00 94.06 101 LEU A N 1
ATOM 806 C CA . LEU A 1 101 ? -33.627 1.327 49.558 1.00 94.06 101 LEU A CA 1
ATOM 807 C C . LEU A 1 101 ? -33.261 0.667 50.892 1.00 94.06 101 LEU A C 1
ATOM 809 O O . LEU A 1 101 ? -34.110 0.621 51.781 1.00 94.06 101 LEU A O 1
ATOM 813 N N . GLN A 1 102 ? -32.008 0.242 51.077 1.00 95.38 102 GLN A N 1
ATOM 814 C CA . GLN A 1 102 ? -31.520 -0.298 52.352 1.00 95.38 102 GLN A CA 1
ATOM 815 C C . GLN A 1 102 ? -31.681 0.713 53.492 1.00 95.38 102 GLN A C 1
ATOM 817 O O . GLN A 1 102 ? -32.217 0.385 54.547 1.00 95.38 102 GLN A O 1
ATOM 822 N N . THR A 1 103 ? -31.316 1.975 53.259 1.00 95.75 103 THR A N 1
ATOM 823 C CA . THR A 1 103 ? -31.455 3.035 54.268 1.00 95.75 103 THR A CA 1
ATOM 824 C C . THR A 1 103 ? -32.925 3.284 54.640 1.00 95.75 103 THR A C 1
ATOM 826 O O . THR A 1 103 ? -33.255 3.508 55.807 1.00 95.75 103 THR A O 1
ATOM 829 N N . LYS A 1 104 ? -33.840 3.251 53.659 1.00 96.06 104 LYS A N 1
ATOM 830 C CA . LYS A 1 104 ? -35.291 3.361 53.908 1.00 96.06 104 LYS A CA 1
ATOM 831 C C . LYS A 1 104 ? -35.841 2.152 54.669 1.00 96.06 104 LYS A C 1
ATOM 833 O O . LYS A 1 104 ? -36.720 2.324 55.517 1.00 96.06 104 LYS A O 1
ATOM 838 N N . LEU A 1 105 ? -35.334 0.957 54.373 1.00 95.88 105 LEU A N 1
ATOM 839 C CA . LEU A 1 105 ? -35.715 -0.274 55.053 1.00 95.88 105 LEU A CA 1
ATOM 840 C C . LEU A 1 105 ? -35.308 -0.234 56.532 1.00 95.88 105 LEU A C 1
ATOM 842 O O . LEU A 1 105 ? -36.171 -0.432 57.385 1.00 95.88 105 LEU A O 1
ATOM 846 N N . GLU A 1 106 ? -34.057 0.120 56.842 1.00 97.19 106 GLU A N 1
ATOM 847 C CA . GLU A 1 106 ? -33.579 0.229 58.230 1.00 97.19 106 GLU A CA 1
ATOM 848 C C . GLU A 1 106 ? -34.366 1.274 59.032 1.00 97.19 106 GLU A C 1
ATOM 850 O O . GLU A 1 106 ? -34.834 0.986 60.132 1.00 97.19 106 GLU A O 1
ATOM 855 N N . ARG A 1 107 ? -34.650 2.451 58.450 1.00 96.62 107 ARG A N 1
ATOM 856 C CA . ARG A 1 107 ? -35.522 3.452 59.099 1.00 96.62 107 ARG A CA 1
ATOM 857 C C . ARG A 1 107 ? -36.926 2.924 59.395 1.00 96.62 107 ARG A C 1
ATOM 859 O O . ARG A 1 107 ? -37.535 3.303 60.392 1.00 96.62 107 ARG A O 1
ATOM 866 N N . THR A 1 108 ? -37.486 2.111 58.502 1.00 97.00 108 THR A N 1
ATOM 867 C CA . THR A 1 108 ? -38.817 1.519 58.703 1.00 97.00 108 THR A CA 1
ATOM 868 C C . THR A 1 108 ? -38.783 0.485 59.822 1.00 97.00 108 THR A C 1
ATOM 870 O O . THR A 1 108 ? -39.657 0.500 60.687 1.00 97.00 108 THR A O 1
ATOM 873 N N . LYS A 1 109 ? -37.754 -0.367 59.838 1.00 97.06 109 LYS A N 1
ATOM 874 C CA . LYS A 1 109 ? -37.526 -1.365 60.885 1.00 97.06 109 LYS A CA 1
ATOM 875 C C . LYS A 1 109 ? -37.391 -0.714 62.265 1.00 97.06 109 LYS A C 1
ATOM 877 O O . LYS A 1 109 ? -38.135 -1.084 63.167 1.00 97.06 109 LYS A O 1
ATOM 882 N N . GLU A 1 110 ? -36.566 0.324 62.394 1.00 97.50 110 GLU A N 1
ATOM 883 C CA . GLU A 1 110 ? -36.406 1.096 63.637 1.00 97.50 110 GLU A CA 1
ATOM 884 C C . GLU A 1 110 ? -37.745 1.678 64.131 1.00 97.50 110 GLU A C 1
ATOM 886 O O . GLU A 1 110 ? -38.079 1.620 65.316 1.00 97.50 110 GLU A O 1
ATOM 891 N N . ARG A 1 111 ? -38.572 2.221 63.224 1.00 96.81 111 ARG A N 1
ATOM 892 C CA . ARG A 1 111 ? -39.914 2.720 63.578 1.00 96.81 111 ARG A CA 1
ATOM 893 C C . ARG A 1 111 ? -40.831 1.612 64.090 1.00 96.81 111 ARG A C 1
ATOM 895 O O . ARG A 1 111 ? -41.602 1.860 65.016 1.00 96.81 111 ARG A O 1
ATOM 902 N N . PHE A 1 112 ? -40.770 0.421 63.495 1.00 96.81 112 PHE A N 1
ATOM 903 C CA . PHE A 1 112 ? -41.541 -0.732 63.957 1.00 96.81 112 PHE A CA 1
ATOM 904 C C . PHE A 1 112 ? -41.087 -1.199 65.339 1.00 96.81 112 PHE A C 1
ATOM 906 O O . PHE A 1 112 ? -41.935 -1.363 66.212 1.00 96.81 112 PHE A O 1
ATOM 913 N N . GLU A 1 113 ? -39.781 -1.338 65.561 1.00 97.12 113 GLU A N 1
ATOM 914 C CA . GLU A 1 113 ? -39.208 -1.707 66.863 1.00 97.12 113 GLU A CA 1
ATOM 915 C C . GLU A 1 113 ? -39.643 -0.720 67.957 1.00 97.12 113 GLU A C 1
ATOM 917 O O . GLU A 1 113 ? -40.191 -1.127 68.981 1.00 97.12 113 GLU A O 1
ATOM 922 N N . ASN A 1 114 ? -39.535 0.587 67.697 1.00 97.00 114 ASN A N 1
ATOM 923 C CA . ASN A 1 114 ? -40.011 1.626 68.614 1.00 97.00 114 ASN A CA 1
ATOM 924 C C . ASN A 1 114 ? -41.522 1.527 68.905 1.00 97.00 114 ASN A C 1
ATOM 926 O O . ASN A 1 114 ? -41.963 1.780 70.029 1.00 97.00 114 ASN A O 1
ATOM 930 N N . CYS A 1 115 ? -42.333 1.160 67.908 1.00 96.12 115 CYS A N 1
ATOM 931 C CA . CYS A 1 115 ? -43.776 0.981 68.077 1.00 96.12 115 CYS A CA 1
ATOM 932 C C . CYS A 1 115 ? -44.101 -0.243 68.949 1.00 96.12 115 CYS A C 1
ATOM 934 O O . CYS A 1 115 ? -44.977 -0.160 69.812 1.00 96.12 115 CYS A O 1
ATOM 936 N N . ILE A 1 116 ? -43.371 -1.348 68.764 1.00 96.56 116 ILE A N 1
ATOM 937 C CA . ILE A 1 116 ? -43.493 -2.562 69.583 1.00 96.56 116 ILE A CA 1
ATOM 938 C C . ILE A 1 116 ? -43.152 -2.242 71.042 1.00 96.56 116 ILE A C 1
ATOM 940 O O . ILE A 1 116 ? -43.990 -2.465 71.913 1.00 96.56 116 ILE A O 1
ATOM 944 N N . ILE A 1 117 ? -42.004 -1.606 71.301 1.00 96.56 117 ILE A N 1
ATOM 945 C CA . ILE A 1 117 ? -41.578 -1.204 72.656 1.00 96.56 117 ILE A CA 1
ATOM 946 C C . ILE A 1 117 ? -42.633 -0.306 73.322 1.00 96.56 117 ILE A C 1
ATOM 948 O O . ILE A 1 117 ? -42.985 -0.475 74.494 1.00 96.56 117 ILE A O 1
ATOM 952 N N . LYS A 1 118 ? -43.193 0.655 72.575 1.00 96.50 118 LYS A N 1
ATOM 953 C CA . LYS A 1 118 ? -44.270 1.514 73.080 1.00 96.50 118 LYS A CA 1
ATOM 954 C C . LYS A 1 118 ? -45.512 0.702 73.465 1.00 96.50 118 LYS A C 1
ATOM 956 O O . LYS A 1 118 ? -46.115 0.965 74.500 1.00 96.50 118 LYS A O 1
ATOM 961 N N . LYS A 1 119 ? -45.899 -0.285 72.655 1.00 96.06 119 LYS A N 1
ATOM 962 C CA . LYS A 1 119 ? -47.058 -1.139 72.941 1.00 96.06 119 LYS A CA 1
ATOM 963 C C . LYS A 1 119 ? -46.826 -2.032 74.154 1.00 96.06 119 LYS A C 1
ATOM 965 O O . LYS A 1 119 ? -47.705 -2.114 75.004 1.00 96.06 119 LYS A O 1
ATOM 970 N N . GLU A 1 120 ? -45.654 -2.639 74.278 1.00 94.88 120 GLU A N 1
ATOM 971 C CA . GLU A 1 120 ? -45.287 -3.451 75.445 1.00 94.88 120 GLU A CA 1
ATOM 972 C C . GLU A 1 120 ? -45.317 -2.631 76.742 1.00 94.88 120 GLU A C 1
ATOM 974 O O . GLU A 1 120 ? -45.884 -3.067 77.743 1.00 94.88 120 GLU A O 1
ATOM 979 N N . THR A 1 121 ? -44.782 -1.406 76.719 1.00 94.81 121 THR A N 1
ATOM 980 C CA . THR A 1 121 ? -44.812 -0.504 77.886 1.00 94.81 121 THR A CA 1
ATOM 981 C C . THR A 1 121 ? -46.210 0.023 78.223 1.00 94.81 121 THR A C 1
ATOM 983 O O . THR A 1 121 ? -46.476 0.311 79.389 1.00 94.81 121 THR A O 1
ATOM 986 N N . GLU A 1 122 ? -47.110 0.161 77.242 1.00 95.19 122 GLU A N 1
ATOM 987 C CA . GLU A 1 122 ? -48.537 0.438 77.475 1.00 95.19 122 GLU A CA 1
ATOM 988 C C . GLU A 1 122 ? -49.232 -0.761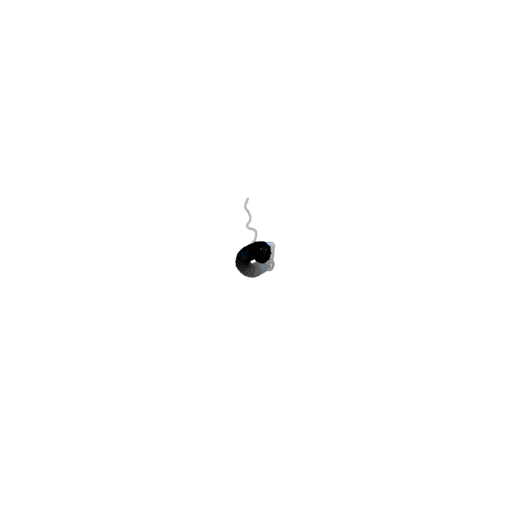 78.140 1.00 95.19 122 GLU A C 1
ATOM 990 O O . GLU A 1 122 ? -49.946 -0.571 79.122 1.00 95.19 122 GLU A O 1
ATOM 995 N N . TYR A 1 123 ? -48.985 -1.984 77.656 1.00 93.12 123 TYR A N 1
ATOM 996 C CA . TYR A 1 123 ? -49.550 -3.211 78.229 1.00 93.12 123 TYR A CA 1
ATOM 997 C C . TYR A 1 123 ? -49.068 -3.489 79.655 1.00 93.12 123 TYR A C 1
ATOM 999 O O . TYR A 1 123 ? -49.864 -3.909 80.481 1.00 93.12 123 T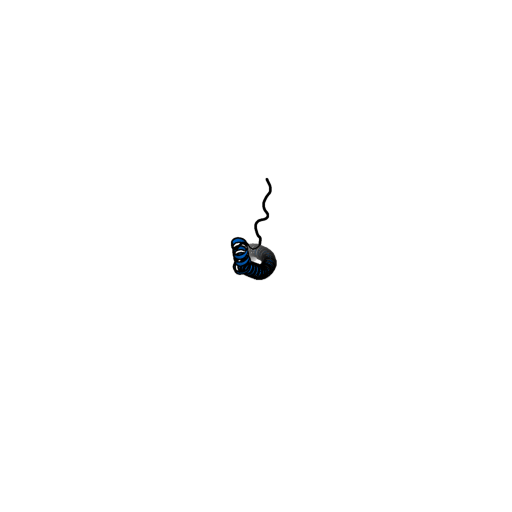YR A O 1
ATOM 1007 N N . ALA A 1 124 ? -47.799 -3.225 79.974 1.00 92.12 124 ALA A N 1
ATOM 1008 C CA . ALA A 1 124 ? -47.252 -3.455 81.315 1.00 92.12 124 ALA A CA 1
ATOM 1009 C C . ALA A 1 124 ? -47.819 -2.519 82.407 1.00 92.12 124 ALA A C 1
ATOM 1011 O O . ALA A 1 124 ? -47.546 -2.724 83.587 1.00 92.12 124 ALA A O 1
ATOM 1012 N N . LYS A 1 125 ? -48.550 -1.461 82.025 1.00 91.62 125 LYS A N 1
ATOM 1013 C CA . LYS A 1 125 ? -49.196 -0.510 82.951 1.00 91.62 125 LYS A CA 1
ATOM 1014 C C . LYS A 1 125 ? -50.653 -0.863 83.276 1.00 91.62 125 LYS A C 1
ATOM 1016 O O . LYS A 1 125 ? -51.242 -0.180 84.114 1.00 91.62 125 LYS A O 1
ATOM 1021 N N . LEU A 1 126 ? -51.226 -1.849 82.584 1.00 79.56 126 LEU A N 1
ATOM 1022 C CA . LEU A 1 126 ? -52.544 -2.437 82.853 1.00 79.56 126 LEU A CA 1
ATOM 1023 C C . LEU A 1 126 ? -52.422 -3.547 83.900 1.00 79.56 126 LEU A C 1
ATOM 1025 O O . LEU A 1 126 ? -53.354 -3.641 84.727 1.00 79.56 126 LEU A O 1
#

Sequence (126 aa):
MTIETHNWASFAHQEFHKIVREENFPIVNQVDARVQNFKLQFFKETAKFVGDFKSLANEAVASLAKY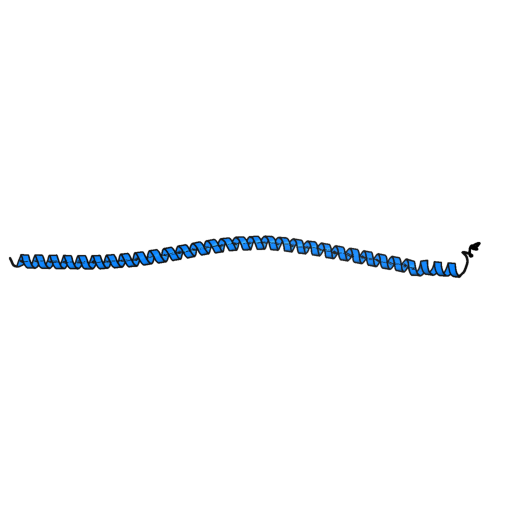KALELEIERLLKAVVSQDILSVVHNASVVDTSVLQTKLERTKERFENCIIKKETEYAKL

Solvent-accessible surface area (backbone atoms only — not comparable to full-atom values): 6947 Å² total; per-residue (Å²): 137,81,80,73,83,72,65,79,84,36,67,70,52,52,54,51,52,45,48,45,61,72,47,50,47,55,50,52,53,52,51,49,53,52,51,54,52,50,52,52,52,51,51,52,52,49,53,51,51,55,50,53,51,51,51,51,52,52,52,50,54,53,48,51,54,51,51,55,53,49,52,54,49,51,53,54,48,52,54,50,50,53,50,49,52,52,51,50,54,54,50,52,51,53,52,53,53,49,52,54,51,50,54,54,49,52,55,49,51,53,53,50,53,54,50,50,54,53,49,53,59,56,57,76,73,110

Radius of gyration: 53.22 Å; Cα contacts (8 Å, |Δi|>4): 6; chains: 1; bounding box: 94×26×156 Å

Foldseek 3Di:
DDPPPPDCPDPVNVVVVCCCVVPVVVVVVVVVVVVVVVVVVVVVVVVVVVVVVVVVVVVVVVVVVVVVVVVVVVVVVVVVVVVVVVVVVVVVVVVVVVVVVVVVVVVVVVVVVVVVVVVVVVVVVD

Secondary structure (DSSP, 8-state):
-------TT-HHHHHHHHHIIIIIHHHHHHHHHHHHHHHHHHHHHHHHHHHHHHHHHHHHHHHHHHHHHHHHHHHHHHHHHHHHHHHHHHHHHHHHHHHHHHHHHHHHHHHHHHHHHHHHHHHTT-

pLDDT: mean 93.18, std 10.23, range [42.03, 98.69]